Protein AF-A0A6B2XMD4-F1 (afdb_monomer_lite)

Secondary structure (DSSP, 8-state):
-TT--HHHHHHHHHHHHHHHHHHHHHHHIIIIITTTS-HHHHHHHHTTGGGGSS-HHHHHSS-TTHHHHHHHHHHHHHHHHHHHHHTTS-GGGHHHHHHHHHHHHHHHHHHHHHHSPP-SBPSS-TTSBHHHHIIIII-HHHHGGGGT-

Structure (mmCIF, N/CA/C/O backbone):
data_AF-A0A6B2XMD4-F1
#
_entry.id   AF-A0A6B2XMD4-F1
#
loop_
_atom_site.group_PDB
_atom_site.id
_atom_site.type_symbol
_atom_site.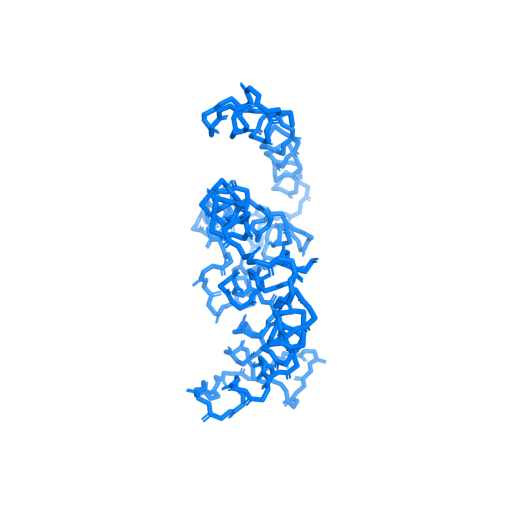label_atom_id
_atom_site.label_alt_id
_atom_site.label_comp_id
_atom_site.label_asym_id
_atom_site.label_entity_id
_atom_site.label_seq_id
_atom_site.pdbx_PDB_ins_code
_atom_site.Cartn_x
_atom_site.Cartn_y
_atom_site.Cartn_z
_atom_site.occupancy
_atom_site.B_iso_or_equiv
_atom_site.auth_seq_id
_atom_site.auth_comp_id
_atom_site.auth_asym_id
_atom_site.auth_atom_id
_atom_site.pdbx_PDB_model_num
ATOM 1 N N . ARG A 1 1 ? -0.888 -2.172 23.687 1.00 57.69 1 ARG A N 1
ATOM 2 C CA . ARG A 1 1 ? -0.454 -1.535 24.953 1.00 57.69 1 ARG A CA 1
ATOM 3 C C . ARG A 1 1 ? -1.257 -0.257 25.079 1.00 57.69 1 ARG A C 1
ATOM 5 O O . ARG A 1 1 ? -1.234 0.512 24.130 1.00 57.69 1 ARG A O 1
ATOM 12 N N . ASP A 1 2 ? -1.973 -0.050 26.177 1.00 65.25 2 ASP A N 1
ATOM 13 C CA . ASP A 1 2 ? -2.939 1.056 26.280 1.00 65.25 2 ASP A CA 1
ATOM 14 C C . ASP A 1 2 ? -2.302 2.459 26.284 1.00 65.25 2 ASP A C 1
ATOM 16 O O . ASP A 1 2 ? -2.991 3.446 26.066 1.00 65.25 2 ASP A O 1
ATOM 20 N N . THR A 1 3 ? -0.978 2.553 26.442 1.00 75.25 3 THR A N 1
ATOM 21 C CA . THR A 1 3 ? -0.199 3.807 26.417 1.00 75.25 3 THR A CA 1
ATOM 22 C C . THR A 1 3 ? 0.598 4.024 25.125 1.00 75.25 3 THR A C 1
ATOM 24 O O . THR A 1 3 ? 1.495 4.867 25.066 1.00 75.25 3 THR A O 1
ATOM 27 N N . ASP A 1 4 ? 0.342 3.230 24.087 1.00 82.38 4 ASP A N 1
ATOM 28 C CA . ASP A 1 4 ? 1.085 3.318 22.833 1.00 82.38 4 ASP A CA 1
ATOM 29 C C . ASP A 1 4 ? 0.526 4.423 21.932 1.00 82.38 4 ASP A C 1
ATOM 31 O O . ASP A 1 4 ? -0.665 4.451 21.634 1.00 82.38 4 ASP A O 1
ATOM 35 N N . THR A 1 5 ? 1.387 5.334 21.483 1.00 90.88 5 THR A N 1
ATOM 36 C CA . THR A 1 5 ? 0.994 6.449 20.614 1.00 90.88 5 THR A CA 1
ATOM 37 C C . THR A 1 5 ? 1.263 6.106 19.151 1.00 90.88 5 THR A C 1
ATOM 39 O O . THR A 1 5 ? 2.206 5.369 18.843 1.00 90.88 5 THR A O 1
ATOM 42 N N . ALA A 1 6 ? 0.480 6.678 18.230 1.00 91.88 6 ALA A N 1
ATOM 43 C CA . ALA A 1 6 ? 0.666 6.465 16.791 1.00 91.88 6 ALA A CA 1
ATOM 44 C C . ALA A 1 6 ? 2.115 6.740 16.318 1.00 91.88 6 ALA A C 1
ATOM 46 O O . ALA A 1 6 ? 2.693 5.860 15.677 1.00 91.88 6 ALA A O 1
ATOM 47 N N . PRO A 1 7 ? 2.792 7.839 16.724 1.00 93.12 7 PRO A N 1
ATOM 48 C CA . PRO A 1 7 ? 4.183 8.080 16.325 1.00 93.12 7 PRO A CA 1
ATOM 49 C C . PRO A 1 7 ? 5.164 7.026 16.851 1.00 93.12 7 PRO A C 1
ATOM 51 O O . PRO A 1 7 ? 6.096 6.622 16.154 1.00 93.12 7 PRO A O 1
ATOM 54 N N . ARG A 1 8 ? 4.965 6.539 18.085 1.00 93.62 8 ARG A N 1
ATOM 55 C CA . ARG A 1 8 ? 5.823 5.499 18.672 1.00 93.62 8 ARG A CA 1
ATOM 56 C C . ARG A 1 8 ? 5.613 4.157 17.974 1.00 93.62 8 ARG A C 1
ATOM 58 O O . ARG A 1 8 ? 6.578 3.413 17.797 1.00 93.62 8 ARG A O 1
ATOM 65 N N . PHE A 1 9 ? 4.379 3.862 17.567 1.00 93.19 9 PHE A N 1
ATOM 66 C CA . PHE A 1 9 ? 4.053 2.703 16.747 1.00 93.19 9 PHE A CA 1
ATOM 67 C C . PHE A 1 9 ? 4.742 2.766 15.382 1.00 93.19 9 PHE A C 1
ATOM 69 O O . PHE A 1 9 ? 5.503 1.850 15.058 1.00 93.19 9 PHE A O 1
ATOM 76 N N . TRP A 1 10 ? 4.562 3.861 14.638 1.00 94.31 10 TRP A N 1
ATOM 77 C CA . TRP A 1 10 ? 5.167 4.037 13.316 1.00 94.31 10 TRP A CA 1
ATOM 78 C C . TRP A 1 10 ? 6.687 3.934 13.364 1.00 94.31 10 TRP A C 1
ATOM 80 O O . TRP A 1 10 ? 7.261 3.190 12.576 1.00 94.31 10 TRP A O 1
ATOM 90 N N . ARG A 1 11 ? 7.346 4.560 14.349 1.00 94.88 11 ARG A N 1
ATOM 91 C CA . ARG A 1 11 ? 8.809 4.479 14.492 1.00 94.88 11 ARG A CA 1
ATOM 92 C C . ARG A 1 11 ? 9.311 3.039 14.611 1.00 94.88 11 ARG A C 1
ATOM 94 O O . ARG A 1 11 ? 10.298 2.675 13.982 1.00 94.88 11 ARG A O 1
ATOM 101 N N . ARG A 1 12 ? 8.646 2.203 15.414 1.00 94.56 12 ARG A N 1
ATOM 102 C CA . ARG A 1 12 ? 9.062 0.801 15.599 1.00 94.56 12 ARG A CA 1
ATOM 103 C C . ARG A 1 12 ? 8.844 -0.036 14.342 1.00 94.56 12 ARG A C 1
ATOM 105 O O . ARG A 1 12 ? 9.661 -0.902 14.058 1.00 94.56 12 ARG A O 1
ATOM 112 N N . ARG A 1 13 ? 7.755 0.206 13.606 1.00 94.06 13 ARG A N 1
ATOM 113 C CA . ARG A 1 13 ? 7.473 -0.500 12.347 1.00 94.06 13 ARG A CA 1
ATOM 114 C C . ARG A 1 13 ? 8.427 -0.063 11.239 1.00 94.06 13 ARG A C 1
ATOM 116 O O . ARG A 1 13 ? 9.007 -0.921 10.586 1.00 94.06 13 ARG A O 1
ATOM 123 N N . PHE A 1 14 ? 8.691 1.236 11.131 1.00 93.81 14 PHE A N 1
ATOM 124 C CA . PHE A 1 14 ? 9.667 1.795 10.199 1.00 93.81 14 PHE A CA 1
ATOM 125 C C . PHE A 1 14 ? 11.058 1.180 10.398 1.00 93.81 14 PHE A C 1
ATOM 127 O O . PHE A 1 14 ? 11.622 0.626 9.461 1.00 93.81 14 PHE A O 1
ATOM 134 N N . LEU A 1 15 ? 11.573 1.180 11.635 1.00 94.88 15 LEU A N 1
ATOM 135 C CA . LEU A 1 15 ? 12.892 0.613 11.952 1.00 94.88 15 LEU A CA 1
ATOM 136 C C . LEU A 1 15 ? 12.977 -0.905 11.748 1.00 94.88 15 LEU A C 1
ATOM 138 O O . LEU A 1 15 ? 14.071 -1.433 11.580 1.00 94.88 15 LEU A O 1
ATOM 142 N N . LYS A 1 16 ? 11.844 -1.613 11.768 1.00 91.44 16 LYS A N 1
ATOM 143 C CA . LYS A 1 16 ? 11.798 -3.055 11.512 1.00 91.44 16 LYS A CA 1
ATOM 144 C C . LYS A 1 16 ? 11.869 -3.379 10.015 1.00 91.44 16 LYS A C 1
ATOM 146 O O . LYS A 1 16 ? 12.471 -4.382 9.648 1.00 91.44 16 LYS A O 1
ATOM 151 N N . ILE A 1 17 ? 11.222 -2.574 9.173 1.00 92.38 17 ILE A N 1
ATOM 152 C CA . ILE A 1 17 ? 11.002 -2.905 7.756 1.00 92.38 17 ILE A CA 1
ATOM 153 C C . ILE A 1 17 ? 12.011 -2.198 6.861 1.00 92.38 17 ILE A C 1
ATOM 155 O O . ILE A 1 17 ? 12.671 -2.846 6.054 1.00 92.38 17 ILE A O 1
ATOM 159 N N . VAL A 1 18 ? 12.134 -0.876 6.999 1.00 93.81 18 VAL A N 1
ATOM 160 C CA . VAL A 1 18 ? 12.825 -0.039 6.012 1.00 93.81 18 VAL A CA 1
ATOM 161 C C . VAL A 1 18 ? 14.311 -0.376 5.895 1.00 93.81 18 VAL A C 1
ATOM 163 O O . VAL A 1 18 ? 14.758 -0.545 4.764 1.00 93.81 18 VAL A O 1
ATOM 166 N N . PRO A 1 19 ? 15.082 -0.570 6.986 1.00 95.12 19 PRO A N 1
ATOM 167 C CA . PRO A 1 19 ? 16.496 -0.922 6.857 1.00 95.12 19 PRO A CA 1
ATOM 168 C C . PRO A 1 19 ? 16.714 -2.221 6.074 1.00 95.12 19 PRO A C 1
ATOM 170 O O . PRO A 1 19 ? 17.484 -2.246 5.118 1.00 95.12 19 PRO A O 1
ATOM 173 N N . ASN A 1 20 ? 15.980 -3.280 6.426 1.00 94.38 20 ASN A N 1
ATOM 174 C CA . ASN A 1 20 ? 16.088 -4.569 5.744 1.00 94.38 20 ASN A CA 1
ATOM 175 C C . ASN A 1 20 ? 15.632 -4.474 4.287 1.00 94.38 20 ASN A C 1
ATOM 177 O O . ASN A 1 20 ? 16.286 -5.020 3.405 1.00 94.38 20 ASN A O 1
ATOM 181 N N . TYR A 1 21 ? 14.540 -3.755 4.025 1.00 95.25 21 TYR A N 1
ATOM 182 C CA . TYR A 1 21 ? 14.039 -3.566 2.671 1.00 95.25 21 TYR A CA 1
ATOM 183 C C . TYR A 1 21 ? 15.045 -2.837 1.781 1.00 95.25 21 TYR A C 1
ATOM 185 O O . TYR A 1 21 ? 15.313 -3.292 0.674 1.00 95.25 21 TYR A O 1
ATOM 193 N N . VAL A 1 22 ? 15.641 -1.746 2.272 1.00 96.19 22 VAL A N 1
ATOM 194 C CA . VAL A 1 22 ? 16.647 -0.974 1.530 1.00 96.19 22 VAL A CA 1
ATOM 195 C C . VAL A 1 22 ? 17.893 -1.815 1.259 1.00 96.19 22 VAL A C 1
ATOM 197 O O . VAL A 1 22 ? 18.425 -1.760 0.155 1.00 96.19 22 VAL A O 1
ATOM 200 N N . ILE A 1 23 ? 18.333 -2.637 2.220 1.00 96.31 23 ILE A N 1
ATOM 201 C CA . ILE A 1 23 ? 19.456 -3.565 2.015 1.00 96.31 23 ILE A CA 1
ATOM 202 C C . ILE A 1 23 ? 19.127 -4.568 0.907 1.00 96.31 23 ILE A C 1
ATOM 204 O O . ILE A 1 23 ? 19.919 -4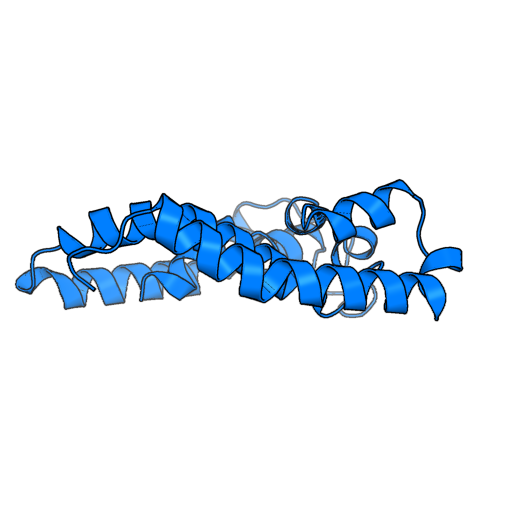.742 -0.014 1.00 96.31 23 ILE A O 1
ATOM 208 N N . VAL A 1 24 ? 17.955 -5.205 0.960 1.00 95.62 24 VAL A N 1
ATOM 209 C CA . VAL A 1 24 ? 17.537 -6.179 -0.061 1.00 95.62 24 VAL A CA 1
ATOM 210 C C . VAL A 1 24 ? 17.370 -5.513 -1.425 1.00 95.62 24 VAL A C 1
ATOM 212 O O . VAL A 1 24 ? 17.801 -6.074 -2.426 1.00 95.62 24 VAL A O 1
ATOM 215 N N . TRP A 1 25 ? 16.803 -4.308 -1.475 1.00 96.12 25 TRP A N 1
ATOM 216 C CA . TRP A 1 25 ? 16.699 -3.511 -2.696 1.00 96.12 25 TRP A CA 1
ATOM 217 C C . TRP A 1 25 ? 18.084 -3.207 -3.283 1.00 96.12 25 TRP A C 1
ATOM 219 O O . TRP A 1 25 ? 18.301 -3.419 -4.472 1.00 96.12 25 TRP A O 1
ATOM 229 N N . ALA A 1 26 ? 19.043 -2.784 -2.454 1.00 96.56 26 ALA A N 1
ATOM 230 C CA . ALA A 1 26 ? 20.402 -2.479 -2.897 1.00 96.56 26 ALA A CA 1
ATOM 231 C C . ALA A 1 26 ? 21.128 -3.732 -3.403 1.00 96.56 26 ALA A C 1
ATOM 233 O O . ALA A 1 26 ? 21.792 -3.684 -4.436 1.00 96.56 26 ALA A O 1
ATOM 234 N N . LEU A 1 27 ? 20.965 -4.866 -2.714 1.00 96.31 27 LEU A N 1
ATOM 235 C CA . LEU A 1 27 ? 21.503 -6.152 -3.155 1.00 96.31 27 LEU A CA 1
ATOM 236 C C . LEU A 1 27 ? 20.866 -6.613 -4.470 1.00 96.31 27 LEU A C 1
ATOM 238 O O . LEU A 1 27 ? 21.584 -7.060 -5.357 1.00 96.31 27 LEU A O 1
ATOM 242 N N . ALA A 1 28 ? 19.549 -6.468 -4.632 1.00 94.94 28 ALA A N 1
ATOM 243 C CA . ALA A 1 28 ? 18.864 -6.804 -5.878 1.00 94.94 28 ALA A CA 1
ATOM 244 C C . ALA A 1 28 ? 19.380 -5.950 -7.044 1.00 94.94 28 ALA A C 1
ATOM 246 O O . ALA A 1 28 ? 19.741 -6.496 -8.087 1.00 94.94 28 ALA A O 1
ATOM 247 N N . MET A 1 29 ? 19.503 -4.632 -6.838 1.00 94.94 29 MET A N 1
ATOM 248 C CA . MET A 1 29 ? 20.107 -3.713 -7.807 1.00 94.94 29 MET A CA 1
ATOM 249 C C . MET A 1 29 ? 21.528 -4.128 -8.180 1.00 94.94 29 MET A C 1
ATOM 251 O O . MET A 1 29 ? 21.841 -4.206 -9.363 1.00 94.94 29 MET A O 1
ATOM 255 N N . LEU A 1 30 ? 22.363 -4.447 -7.190 1.00 95.94 30 LEU A N 1
ATOM 256 C CA . LEU A 1 30 ? 23.754 -4.836 -7.409 1.00 95.94 30 LEU A CA 1
ATOM 257 C C . LEU A 1 30 ? 23.893 -6.161 -8.172 1.00 95.94 30 LEU A C 1
ATOM 259 O O . LEU A 1 30 ? 24.795 -6.295 -8.993 1.00 95.94 30 LEU A O 1
ATOM 263 N N . VAL A 1 31 ? 23.041 -7.144 -7.875 1.00 94.81 31 VAL A N 1
ATOM 264 C CA . VAL A 1 31 ? 23.195 -8.515 -8.382 1.00 94.81 31 VAL A CA 1
ATOM 265 C C . VAL A 1 31 ? 22.545 -8.708 -9.750 1.00 94.81 31 VAL A C 1
ATOM 267 O O . VAL A 1 31 ? 23.133 -9.381 -10.594 1.00 94.81 31 VAL A O 1
ATOM 270 N N . PHE A 1 32 ? 21.341 -8.171 -9.982 1.00 92.00 32 PHE A N 1
ATOM 271 C CA . PHE A 1 32 ? 20.596 -8.476 -11.213 1.00 92.00 32 PHE A CA 1
ATOM 272 C C . PHE A 1 32 ? 19.659 -7.373 -11.721 1.00 92.00 32 PHE A C 1
ATOM 274 O O . PHE A 1 32 ? 19.403 -7.324 -12.921 1.00 92.00 32 PHE A O 1
ATOM 281 N N . ALA A 1 33 ? 19.121 -6.506 -10.858 1.00 91.06 33 ALA A N 1
ATOM 282 C CA . ALA A 1 33 ? 18.053 -5.588 -11.254 1.00 91.06 33 ALA A CA 1
ATOM 283 C C . ALA A 1 33 ? 18.566 -4.344 -11.998 1.00 91.06 33 ALA A C 1
ATOM 285 O O . ALA A 1 33 ? 17.891 -3.884 -12.913 1.00 91.06 33 ALA A O 1
ATOM 286 N N . ALA A 1 34 ? 19.772 -3.840 -11.697 1.00 91.88 34 ALA A N 1
ATOM 287 C CA . ALA A 1 34 ? 20.303 -2.625 -12.329 1.00 91.88 34 ALA A CA 1
ATOM 288 C C . ALA A 1 34 ? 20.280 -2.615 -13.876 1.00 91.88 34 ALA A C 1
ATOM 290 O O . ALA A 1 34 ? 19.879 -1.595 -14.431 1.00 91.88 34 ALA A O 1
ATOM 291 N N . PRO A 1 35 ? 20.665 -3.686 -14.604 1.00 92.94 35 PRO A N 1
ATOM 292 C CA . PRO A 1 35 ? 20.577 -3.693 -16.068 1.00 92.94 35 PRO A CA 1
ATOM 293 C C . PRO A 1 35 ? 19.152 -3.895 -16.611 1.00 92.94 35 PRO A C 1
ATOM 295 O O . PRO A 1 35 ? 18.929 -3.682 -17.800 1.00 92.94 35 PRO A O 1
ATOM 298 N N . LEU A 1 36 ? 18.206 -4.337 -15.777 1.00 89.44 36 LEU A N 1
ATOM 299 C CA . LEU A 1 36 ? 16.836 -4.683 -16.177 1.00 89.44 36 LEU A CA 1
ATOM 300 C C . LEU A 1 36 ? 15.815 -3.590 -15.839 1.00 89.44 36 LEU A C 1
ATOM 302 O O . LEU A 1 36 ? 14.729 -3.572 -16.414 1.00 89.44 36 LEU A O 1
ATOM 306 N N . THR A 1 37 ? 16.140 -2.694 -14.907 1.00 91.31 37 THR A N 1
ATOM 307 C CA . THR A 1 37 ? 15.233 -1.649 -14.424 1.00 91.31 37 THR A CA 1
ATOM 308 C C . THR A 1 37 ? 15.752 -0.263 -14.749 1.00 91.31 37 THR A C 1
ATOM 310 O O . THR A 1 37 ? 16.925 0.032 -14.523 1.00 91.31 37 THR A O 1
ATOM 313 N N . ASP A 1 38 ? 14.862 0.621 -15.191 1.00 93.12 38 ASP A N 1
ATOM 314 C CA . ASP A 1 38 ? 15.187 2.039 -15.278 1.00 93.12 38 ASP A CA 1
ATOM 315 C C . ASP A 1 38 ? 15.254 2.700 -13.883 1.00 93.12 38 ASP A C 1
ATOM 317 O O . ASP A 1 38 ? 14.864 2.136 -12.851 1.00 93.12 38 ASP A O 1
ATOM 321 N N . MET A 1 39 ? 15.760 3.935 -13.849 1.00 94.06 39 MET A N 1
ATOM 322 C CA . MET A 1 39 ? 15.888 4.701 -12.607 1.00 94.06 39 MET A CA 1
ATOM 323 C C . MET A 1 39 ? 14.529 4.958 -11.936 1.00 94.06 39 MET A C 1
ATOM 325 O O . MET A 1 39 ? 14.448 4.988 -10.708 1.00 94.06 39 MET A O 1
ATOM 329 N N . THR A 1 40 ? 13.459 5.113 -12.717 1.00 95.25 40 THR A N 1
ATOM 330 C CA . THR A 1 40 ? 12.110 5.382 -12.209 1.00 95.25 40 THR A CA 1
ATOM 331 C C . THR A 1 40 ? 11.574 4.180 -11.437 1.00 95.25 40 THR A C 1
ATOM 333 O O . THR A 1 40 ? 11.189 4.322 -10.278 1.00 95.25 40 THR A O 1
ATOM 336 N N . ILE A 1 41 ? 11.617 2.984 -12.026 1.00 95.31 41 ILE A N 1
ATOM 337 C CA . ILE A 1 41 ? 11.225 1.712 -11.407 1.00 95.31 41 ILE A CA 1
ATOM 338 C C . ILE A 1 41 ? 12.066 1.460 -10.160 1.00 95.31 41 ILE A C 1
ATOM 340 O O . ILE A 1 41 ? 11.524 1.075 -9.119 1.00 95.31 41 ILE A O 1
ATOM 344 N N . GLY A 1 42 ? 13.370 1.732 -10.245 1.00 95.00 42 GLY A N 1
ATOM 345 C CA . GLY A 1 42 ? 14.285 1.648 -9.116 1.00 95.00 42 GLY A CA 1
ATOM 346 C C . GLY A 1 42 ? 13.829 2.486 -7.925 1.00 95.00 42 GLY A C 1
ATOM 347 O O . GLY A 1 42 ? 13.688 1.957 -6.820 1.00 95.00 42 GLY A O 1
ATOM 348 N N . LEU A 1 43 ? 13.545 3.770 -8.154 1.00 95.94 43 LEU A N 1
ATOM 349 C CA . LEU A 1 43 ? 13.099 4.706 -7.120 1.00 95.94 43 LEU A CA 1
ATOM 350 C C . LEU A 1 43 ? 11.696 4.377 -6.597 1.00 95.94 43 LEU A C 1
ATOM 352 O O . LEU A 1 43 ? 11.481 4.395 -5.385 1.00 95.94 43 LEU A O 1
ATOM 356 N N . LEU A 1 44 ? 10.753 4.025 -7.475 1.00 96.44 44 LEU A N 1
ATOM 357 C CA . LEU A 1 44 ? 9.411 3.603 -7.068 1.00 96.44 44 LEU A CA 1
ATOM 358 C C . LEU A 1 44 ? 9.477 2.392 -6.138 1.00 96.44 44 LEU A C 1
ATOM 360 O O . LEU A 1 44 ? 8.812 2.391 -5.104 1.00 96.44 44 LEU A O 1
ATOM 364 N N . ASN A 1 45 ? 10.325 1.410 -6.458 1.00 95.81 45 ASN A N 1
ATOM 365 C CA . ASN A 1 45 ? 10.559 0.257 -5.598 1.00 95.81 45 ASN A CA 1
ATOM 366 C C . ASN A 1 45 ? 11.253 0.652 -4.294 1.00 95.81 45 ASN A C 1
ATOM 368 O O . ASN A 1 45 ? 10.823 0.196 -3.240 1.00 95.81 45 ASN A O 1
ATOM 372 N N . LEU A 1 46 ? 12.272 1.516 -4.322 1.00 95.38 46 LEU A N 1
ATOM 373 C CA . LEU A 1 46 ? 12.997 1.947 -3.119 1.00 95.38 46 LEU A CA 1
ATOM 374 C C . LEU A 1 46 ? 12.063 2.574 -2.075 1.00 95.38 46 LEU A C 1
ATOM 376 O O . LEU A 1 46 ? 12.164 2.271 -0.887 1.00 95.38 46 LEU A O 1
ATOM 380 N N . PHE A 1 47 ? 11.130 3.414 -2.526 1.00 95.19 47 PHE A N 1
ATOM 381 C CA . PHE A 1 47 ? 10.166 4.099 -1.664 1.00 95.19 47 PHE A CA 1
ATOM 382 C C . PHE A 1 47 ? 8.865 3.320 -1.437 1.00 95.19 47 PHE A C 1
ATOM 384 O O . PHE A 1 47 ? 7.939 3.857 -0.832 1.00 95.19 47 PHE A O 1
ATOM 391 N N . MET A 1 48 ? 8.782 2.066 -1.896 1.00 95.44 48 MET A N 1
ATOM 392 C CA . MET A 1 48 ? 7.582 1.226 -1.795 1.00 95.44 48 MET A CA 1
ATOM 393 C C . MET A 1 48 ? 6.338 1.808 -2.501 1.00 95.44 48 MET A C 1
ATOM 395 O O . MET A 1 48 ? 5.205 1.455 -2.175 1.00 95.44 48 MET A O 1
ATOM 399 N N . VAL A 1 49 ? 6.522 2.719 -3.462 1.00 96.00 49 VAL A N 1
ATOM 400 C CA . VAL A 1 49 ? 5.429 3.392 -4.188 1.00 96.00 49 VAL A CA 1
ATOM 401 C C . VAL A 1 49 ? 4.970 2.565 -5.394 1.00 96.00 49 VAL A C 1
ATOM 403 O O . VAL A 1 49 ? 3.894 2.805 -5.937 1.00 96.00 49 VAL A O 1
ATOM 406 N N . GLN A 1 50 ? 5.725 1.533 -5.783 1.00 94.94 50 GLN A N 1
ATOM 407 C CA . GLN A 1 50 ? 5.388 0.652 -6.902 1.00 94.94 50 GLN A CA 1
ATOM 408 C C . GLN A 1 50 ? 3.995 0.018 -6.781 1.00 94.94 50 GLN A C 1
ATOM 410 O O . GLN A 1 50 ? 3.377 -0.248 -7.802 1.00 94.94 50 GLN A O 1
ATOM 415 N N . VAL A 1 51 ? 3.467 -0.174 -5.566 1.00 95.50 51 VAL A N 1
ATOM 416 C CA . VAL A 1 51 ? 2.143 -0.784 -5.309 1.00 95.50 51 VAL A CA 1
ATOM 417 C C . VAL A 1 51 ? 0.952 0.089 -5.727 1.00 95.50 51 VAL A C 1
ATOM 419 O O . VAL A 1 51 ? -0.192 -0.350 -5.648 1.00 95.50 51 VAL A O 1
ATOM 422 N N . TRP A 1 52 ? 1.198 1.325 -6.164 1.00 95.62 52 TRP A N 1
ATOM 423 C CA . TRP A 1 52 ? 0.164 2.254 -6.630 1.00 95.62 52 TRP A CA 1
ATOM 424 C C . TRP A 1 52 ? 0.034 2.314 -8.154 1.00 95.62 52 TRP A C 1
ATOM 426 O O . TRP A 1 52 ? -0.850 3.005 -8.656 1.00 95.62 52 TRP A O 1
ATOM 436 N N . TYR A 1 53 ? 0.883 1.591 -8.887 1.00 94.56 53 TYR A N 1
ATOM 437 C CA . TYR A 1 53 ? 0.896 1.594 -10.347 1.00 94.56 53 TYR A CA 1
ATOM 438 C C . TYR A 1 53 ? 0.349 0.270 -10.895 1.00 94.56 53 TYR A C 1
ATOM 440 O O . TYR A 1 53 ? 0.883 -0.778 -10.525 1.00 94.56 53 TYR A O 1
ATOM 448 N N . PRO A 1 54 ? -0.662 0.287 -11.787 1.00 92.38 54 PRO A N 1
ATOM 449 C CA . PRO A 1 54 ? -1.207 -0.907 -12.435 1.00 92.38 54 PRO A CA 1
ATOM 450 C C . PRO A 1 54 ? -0.284 -1.424 -13.547 1.00 92.38 54 PRO A C 1
ATOM 452 O O . PRO A 1 54 ? -0.681 -1.539 -14.702 1.00 92.38 54 PRO A O 1
ATOM 455 N N . ASP A 1 55 ? 0.969 -1.707 -13.201 1.00 90.81 55 ASP A N 1
ATOM 456 C CA . ASP A 1 55 ? 1.999 -2.149 -14.134 1.00 90.81 55 ASP A CA 1
ATOM 457 C C . ASP A 1 55 ? 2.850 -3.249 -13.495 1.00 90.81 55 ASP A C 1
ATOM 459 O O . ASP A 1 55 ? 3.545 -3.045 -12.495 1.00 90.81 55 ASP A O 1
ATOM 463 N N . PHE A 1 56 ? 2.810 -4.425 -14.117 1.00 88.94 56 PHE A N 1
ATOM 464 C CA . PHE A 1 56 ? 3.511 -5.611 -13.650 1.00 88.94 56 PHE A CA 1
ATOM 465 C C . PHE A 1 56 ? 5.037 -5.420 -13.613 1.00 88.94 56 PHE A C 1
ATOM 467 O O . PHE A 1 56 ? 5.687 -5.848 -12.658 1.00 88.94 56 PHE A O 1
ATOM 474 N N . ALA A 1 57 ? 5.621 -4.732 -14.598 1.00 90.19 57 ALA A N 1
ATOM 475 C CA . ALA A 1 57 ? 7.058 -4.468 -14.633 1.00 90.19 57 ALA A CA 1
ATOM 476 C C . ALA A 1 57 ? 7.481 -3.516 -13.504 1.00 90.19 57 ALA A C 1
ATOM 478 O O . ALA A 1 57 ? 8.555 -3.675 -12.926 1.00 90.19 57 ALA A O 1
ATOM 479 N N . ILE A 1 58 ? 6.616 -2.570 -13.126 1.00 93.38 58 ILE A N 1
ATOM 480 C CA . ILE A 1 58 ? 6.862 -1.672 -11.990 1.00 93.38 58 ILE A CA 1
ATOM 481 C C . ILE A 1 58 ? 6.720 -2.429 -10.661 1.00 93.38 58 ILE A C 1
ATOM 483 O O . ILE A 1 58 ? 7.586 -2.309 -9.788 1.00 93.38 58 ILE A O 1
ATOM 487 N N . ASN A 1 59 ? 5.659 -3.230 -10.502 1.00 92.19 59 ASN A N 1
ATOM 488 C CA . ASN A 1 59 ? 5.346 -3.934 -9.252 1.00 92.19 59 ASN A CA 1
ATOM 489 C C . ASN A 1 59 ? 6.402 -4.984 -8.866 1.00 92.19 59 ASN A C 1
ATOM 491 O O . ASN A 1 59 ? 6.658 -5.176 -7.676 1.00 92.19 59 ASN A O 1
ATOM 495 N N . PHE A 1 60 ? 7.004 -5.648 -9.859 1.00 90.69 60 PHE A N 1
ATOM 496 C CA . PHE A 1 60 ? 7.929 -6.770 -9.665 1.00 90.69 60 PHE A CA 1
ATOM 497 C C . PHE A 1 60 ? 9.357 -6.495 -10.171 1.00 90.69 60 PHE A C 1
ATOM 499 O O . PHE A 1 60 ? 10.191 -7.395 -10.142 1.00 90.69 60 PHE A O 1
ATOM 506 N N . GLY A 1 61 ? 9.656 -5.268 -10.612 1.00 86.94 61 GLY A N 1
ATOM 507 C CA . GLY A 1 61 ? 10.876 -4.955 -11.366 1.00 86.94 61 GLY A CA 1
ATOM 508 C C . GLY A 1 61 ? 12.195 -5.119 -10.608 1.00 86.94 61 GLY A C 1
ATOM 509 O O . GLY A 1 61 ? 13.156 -5.623 -11.177 1.00 86.94 61 GLY A O 1
ATOM 510 N N . VAL A 1 62 ? 12.264 -4.717 -9.332 1.00 91.75 62 VAL A N 1
ATOM 511 C CA . VAL A 1 62 ? 13.518 -4.801 -8.549 1.00 91.75 62 VAL A CA 1
ATOM 512 C C . VAL A 1 62 ? 13.519 -6.004 -7.616 1.00 91.75 62 VAL A C 1
ATOM 514 O O . VAL A 1 62 ? 14.444 -6.808 -7.611 1.00 91.75 62 VAL A O 1
ATOM 517 N N . ASN A 1 63 ? 12.478 -6.117 -6.795 1.00 89.88 63 ASN A N 1
ATOM 518 C CA . ASN A 1 63 ? 12.320 -7.206 -5.845 1.00 89.88 63 ASN A CA 1
ATOM 519 C C . ASN A 1 63 ? 10.894 -7.752 -5.972 1.00 89.88 63 ASN A C 1
ATOM 521 O O . ASN A 1 63 ? 9.976 -7.153 -5.404 1.00 89.88 63 ASN A O 1
ATOM 525 N N . PRO A 1 64 ? 10.695 -8.892 -6.656 1.00 85.00 64 PRO A N 1
ATOM 526 C CA . PRO A 1 64 ? 9.374 -9.484 -6.832 1.00 85.00 64 PRO A CA 1
ATOM 527 C C . PRO A 1 64 ? 8.636 -9.814 -5.529 1.00 85.00 64 PRO A C 1
ATOM 529 O O . PRO A 1 64 ? 7.416 -9.907 -5.535 1.00 85.00 64 PRO A O 1
ATOM 532 N N . ALA A 1 65 ? 9.330 -9.978 -4.398 1.00 86.25 65 ALA A N 1
ATOM 533 C CA . ALA A 1 65 ? 8.688 -10.170 -3.093 1.00 86.25 65 ALA A CA 1
ATOM 534 C C . ALA A 1 65 ? 8.356 -8.838 -2.382 1.00 86.25 65 ALA A C 1
ATOM 536 O O . ALA A 1 65 ? 7.594 -8.807 -1.411 1.00 86.25 65 ALA A O 1
ATOM 537 N N . GLY A 1 66 ? 8.916 -7.724 -2.862 1.00 89.25 66 GLY A N 1
ATOM 538 C CA . GLY A 1 66 ? 8.873 -6.413 -2.218 1.00 89.25 66 GLY A CA 1
ATOM 539 C C . GLY A 1 66 ? 7.503 -5.734 -2.226 1.00 89.25 66 GLY A C 1
ATOM 540 O O . GLY A 1 66 ? 7.233 -4.931 -1.335 1.00 89.25 66 GLY A O 1
ATOM 541 N N . TRP A 1 67 ? 6.615 -6.072 -3.168 1.00 91.50 67 TRP A N 1
ATOM 542 C CA . TRP A 1 67 ? 5.268 -5.485 -3.233 1.00 91.50 67 TRP A CA 1
ATOM 543 C C . TRP A 1 67 ? 4.469 -5.738 -1.945 1.00 91.50 67 TRP A C 1
ATOM 545 O O . TRP A 1 67 ? 3.791 -4.835 -1.459 1.00 91.50 67 TRP A O 1
ATOM 555 N N . SER A 1 68 ? 4.604 -6.925 -1.342 1.00 91.94 68 SER A N 1
ATOM 556 C CA . SER A 1 68 ? 3.870 -7.282 -0.121 1.00 91.94 68 SER A CA 1
ATOM 557 C C . SER A 1 68 ? 4.282 -6.408 1.069 1.00 91.94 68 SER A C 1
ATOM 559 O O . SER A 1 68 ? 3.428 -5.961 1.833 1.00 91.94 68 SER A O 1
ATOM 561 N N . LEU A 1 69 ? 5.573 -6.064 1.168 1.00 92.56 69 LEU A N 1
ATOM 562 C CA . LEU A 1 69 ? 6.092 -5.124 2.165 1.00 92.56 69 LEU A CA 1
ATOM 563 C C . LEU A 1 69 ? 5.604 -3.692 1.919 1.00 92.56 69 LEU A C 1
ATOM 565 O O . LEU A 1 69 ? 5.351 -2.969 2.880 1.00 92.56 69 LEU A O 1
ATOM 569 N N . GLY A 1 70 ? 5.433 -3.286 0.657 1.00 92.44 70 GLY A N 1
ATOM 570 C CA . GLY A 1 70 ? 4.830 -1.994 0.327 1.00 92.44 70 GLY A CA 1
ATOM 571 C C . GLY A 1 70 ? 3.371 -1.900 0.776 1.00 92.44 70 GLY A C 1
ATOM 572 O O . GLY A 1 70 ? 2.981 -0.919 1.411 1.00 92.44 70 GLY A O 1
ATOM 573 N N . VAL A 1 71 ? 2.583 -2.956 0.546 1.00 93.19 71 VAL A N 1
ATOM 574 C CA . VAL A 1 71 ? 1.212 -3.066 1.074 1.00 93.19 71 VAL A CA 1
ATOM 575 C C . VAL A 1 71 ? 1.217 -3.041 2.610 1.00 93.19 71 VAL A C 1
ATOM 577 O O . VAL A 1 71 ? 0.448 -2.294 3.219 1.00 93.19 71 VAL A O 1
ATOM 580 N N . GLU A 1 72 ? 2.121 -3.788 3.250 1.00 92.75 72 GLU A N 1
ATOM 581 C CA . GLU A 1 72 ? 2.266 -3.820 4.712 1.00 92.75 72 GLU A CA 1
ATOM 582 C C . GLU A 1 72 ? 2.627 -2.435 5.287 1.00 92.75 72 GLU A C 1
ATOM 584 O O . GLU A 1 72 ? 2.110 -2.034 6.334 1.00 92.75 72 GLU A O 1
ATOM 589 N N . ALA A 1 73 ? 3.468 -1.659 4.596 1.00 92.56 73 ALA A N 1
ATOM 590 C CA . ALA A 1 73 ? 3.827 -0.301 4.999 1.00 92.56 73 ALA A CA 1
ATOM 591 C C . ALA A 1 73 ? 2.617 0.648 4.984 1.00 92.56 73 ALA A C 1
ATOM 593 O O . ALA A 1 73 ? 2.419 1.403 5.943 1.00 92.56 73 ALA A O 1
ATOM 594 N N . VAL A 1 74 ? 1.774 0.574 3.947 1.00 93.12 74 VAL A 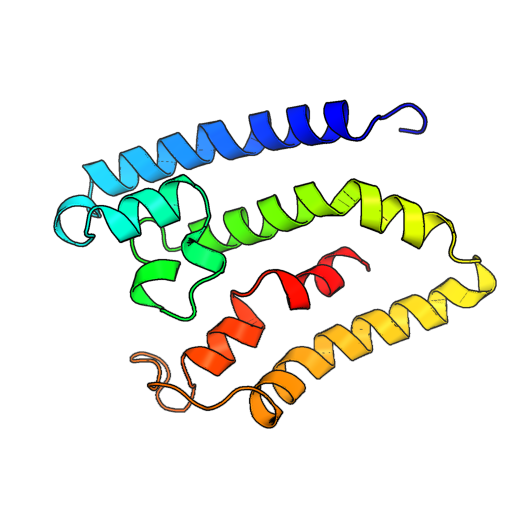N 1
ATOM 595 C CA . VAL A 1 74 ? 0.516 1.338 3.874 1.00 93.12 74 VAL A CA 1
ATOM 596 C C . VAL A 1 74 ? -0.427 0.929 5.002 1.00 93.12 74 VAL A C 1
ATOM 598 O O . VAL A 1 74 ? -0.998 1.790 5.675 1.00 93.12 74 VAL A O 1
ATOM 601 N N . PHE A 1 75 ? -0.540 -0.369 5.284 1.00 91.50 75 PHE A N 1
ATOM 602 C CA . PHE A 1 75 ? -1.330 -0.836 6.416 1.00 91.50 75 PHE A CA 1
ATOM 603 C C . PHE A 1 75 ? -0.814 -0.273 7.747 1.00 91.50 75 PHE A C 1
ATOM 605 O O . PHE A 1 75 ? -1.601 0.250 8.533 1.00 91.50 75 PHE A O 1
ATOM 612 N N . TYR A 1 76 ? 0.496 -0.300 8.008 1.00 92.62 76 TYR A N 1
ATOM 613 C CA . TYR A 1 76 ? 1.040 0.274 9.242 1.00 92.62 76 TYR A CA 1
ATOM 614 C C . TYR A 1 76 ? 0.797 1.774 9.375 1.00 92.62 76 TYR A C 1
ATOM 616 O O . TYR A 1 76 ? 0.612 2.261 10.496 1.00 92.62 76 TYR A O 1
ATOM 624 N N . LEU A 1 77 ? 0.771 2.504 8.261 1.00 92.25 77 LEU A N 1
ATOM 625 C CA . LEU A 1 77 ? 0.395 3.912 8.260 1.00 92.25 77 LEU A CA 1
ATOM 626 C C . LEU A 1 77 ? -1.065 4.090 8.707 1.00 92.25 77 LEU A C 1
ATOM 628 O O . LEU A 1 77 ? -1.338 4.907 9.586 1.00 92.25 77 LEU A O 1
ATOM 632 N N . LEU A 1 78 ? -1.979 3.276 8.171 1.00 92.06 78 LEU A N 1
ATOM 633 C CA . LEU A 1 78 ? -3.415 3.325 8.469 1.00 92.06 78 LEU A CA 1
ATOM 634 C C . LEU A 1 78 ? -3.795 2.694 9.818 1.00 92.06 78 LEU A C 1
ATOM 636 O O . LEU A 1 78 ? -4.838 3.029 10.385 1.00 92.06 78 LEU A O 1
ATOM 640 N N . PHE A 1 79 ? -2.953 1.815 10.365 1.00 92.25 79 PHE A N 1
ATOM 641 C CA . PHE A 1 79 ? -3.267 0.988 11.528 1.00 92.25 79 PHE A CA 1
ATOM 642 C C . PHE A 1 79 ? -3.795 1.771 12.739 1.00 92.25 79 PHE A C 1
ATOM 644 O O . PHE A 1 79 ? -4.826 1.368 13.274 1.00 92.25 79 PHE A O 1
ATOM 651 N N . PRO A 1 80 ? -3.190 2.892 13.187 1.00 91.50 80 PRO A N 1
ATOM 652 C CA . PRO A 1 80 ? -3.711 3.620 14.346 1.00 91.50 80 PRO A CA 1
ATOM 653 C C . PRO A 1 80 ? -5.132 4.157 14.134 1.00 91.50 80 PRO A C 1
ATOM 655 O O . PRO A 1 80 ? -5.925 4.177 15.074 1.00 91.50 80 PRO A O 1
ATOM 658 N N . VAL A 1 81 ? -5.460 4.563 12.903 1.00 91.12 81 VAL A N 1
ATOM 659 C CA . VAL A 1 81 ? -6.792 5.059 12.534 1.00 91.12 81 VAL A CA 1
ATOM 660 C C . VAL A 1 81 ? -7.787 3.904 12.512 1.00 91.12 81 VAL A C 1
ATOM 662 O O . VAL A 1 81 ? -8.826 3.982 13.165 1.00 91.12 81 VAL A O 1
ATOM 665 N N . LEU A 1 82 ? -7.449 2.809 11.828 1.00 90.31 82 LEU A N 1
ATOM 666 C CA . LEU A 1 82 ? -8.287 1.609 11.764 1.00 90.31 82 LEU A CA 1
ATOM 667 C C . LEU A 1 82 ? -8.559 1.056 13.164 1.00 90.31 82 LEU A C 1
ATOM 669 O O . LEU A 1 82 ? -9.710 0.861 13.542 1.00 90.31 82 LEU A O 1
ATOM 673 N N . PHE A 1 83 ? -7.515 0.909 13.977 1.00 90.38 83 PHE A N 1
ATOM 674 C CA . PHE A 1 83 ? -7.615 0.444 15.355 1.00 90.38 83 PHE A CA 1
ATOM 675 C C . PHE A 1 83 ? -8.513 1.346 16.210 1.00 90.38 83 PHE A C 1
ATOM 677 O O . PHE A 1 83 ? -9.340 0.850 16.976 1.00 90.38 83 PHE A O 1
ATOM 684 N N . HIS A 1 84 ? -8.395 2.671 16.064 1.00 90.75 84 HIS A N 1
ATOM 685 C CA . HIS A 1 84 ? -9.247 3.622 16.775 1.00 90.75 84 HIS A CA 1
ATOM 686 C C . HIS A 1 84 ? -10.736 3.430 16.450 1.00 90.75 84 HIS A C 1
ATOM 688 O O . HIS A 1 84 ? -11.566 3.474 17.359 1.00 90.75 84 HIS A O 1
ATOM 694 N N . TRP A 1 85 ? -11.084 3.202 15.181 1.00 89.94 85 TRP A N 1
ATOM 695 C CA . TRP A 1 85 ? -12.470 2.982 14.762 1.00 89.94 85 TRP A CA 1
ATOM 696 C C . TRP A 1 85 ? -12.983 1.588 15.120 1.00 89.94 85 TRP A C 1
ATOM 698 O O . TRP A 1 85 ? -14.096 1.469 15.632 1.00 89.94 85 TRP A O 1
ATOM 708 N N . ILE A 1 86 ? -12.161 0.553 14.947 1.00 89.38 86 ILE A N 1
ATOM 709 C CA . ILE A 1 86 ? -12.515 -0.829 15.288 1.00 89.38 86 ILE A CA 1
ATOM 710 C C . ILE A 1 86 ? -12.797 -0.956 16.790 1.00 89.38 86 ILE A C 1
ATOM 712 O O . ILE A 1 86 ? -13.789 -1.565 17.176 1.00 89.38 86 ILE A O 1
ATOM 716 N N . LYS A 1 87 ? -12.024 -0.298 17.668 1.00 90.00 87 LYS A N 1
ATOM 717 C CA . LYS A 1 87 ? -12.305 -0.313 19.119 1.00 90.00 87 LYS A CA 1
ATOM 718 C C . LYS A 1 87 ? -13.642 0.323 19.513 1.00 90.00 87 LYS A C 1
ATOM 720 O O . LYS A 1 87 ? -14.115 0.064 20.617 1.00 90.00 87 LYS A O 1
ATOM 725 N N . LYS A 1 88 ? -14.250 1.156 18.661 1.00 90.81 88 LYS A N 1
ATOM 726 C CA . LYS A 1 88 ? -15.572 1.756 18.923 1.00 90.81 88 LYS A CA 1
ATOM 727 C C . LYS A 1 88 ? -16.727 0.813 18.588 1.00 90.81 88 LYS A C 1
ATOM 729 O O . LYS A 1 88 ? -17.876 1.132 18.888 1.00 90.81 88 LYS A O 1
ATOM 734 N N . ILE A 1 89 ? -16.448 -0.330 17.965 1.00 90.06 89 ILE A N 1
ATOM 735 C CA . ILE A 1 89 ? -17.455 -1.322 17.612 1.00 90.06 89 ILE A CA 1
ATOM 736 C C . ILE A 1 89 ? -18.022 -1.954 18.894 1.00 90.06 89 ILE A C 1
ATOM 738 O O . ILE A 1 89 ? -17.273 -2.553 19.667 1.00 90.06 89 ILE A O 1
ATOM 742 N N . PRO A 1 90 ? -19.346 -1.880 19.136 1.00 91.00 90 PRO A N 1
ATOM 743 C CA . PRO A 1 90 ? -19.959 -2.572 20.263 1.00 91.00 90 PRO A CA 1
ATOM 744 C C . PRO A 1 90 ? -19.772 -4.085 20.129 1.00 91.00 90 PRO A C 1
ATOM 746 O O . PRO A 1 90 ? -20.057 -4.632 19.063 1.00 91.00 90 PRO A O 1
ATOM 749 N N . ALA A 1 91 ? -19.415 -4.774 21.217 1.00 90.94 91 ALA A N 1
ATOM 750 C CA . ALA A 1 91 ? -19.180 -6.225 21.216 1.00 90.94 91 ALA A CA 1
ATOM 751 C C . ALA A 1 91 ? -20.339 -7.028 20.589 1.00 90.94 91 ALA A C 1
ATOM 753 O O . ALA A 1 91 ? -20.112 -7.947 19.809 1.00 90.94 91 ALA A O 1
ATOM 754 N N . ARG A 1 92 ? -21.593 -6.608 20.824 1.00 92.12 92 ARG A N 1
ATOM 755 C CA . ARG A 1 92 ? -22.793 -7.237 20.236 1.00 92.12 92 ARG A CA 1
ATOM 756 C C . ARG A 1 92 ? -22.856 -7.200 18.702 1.00 92.12 92 ARG A C 1
ATOM 758 O O . ARG A 1 92 ? -23.632 -7.938 18.113 1.00 92.12 92 ARG A O 1
ATOM 765 N N . ARG A 1 93 ? -22.108 -6.301 18.055 1.00 92.06 93 ARG A N 1
ATOM 766 C CA . ARG A 1 93 ? -22.058 -6.158 16.591 1.00 92.06 93 ARG A CA 1
ATOM 767 C C . ARG A 1 93 ? -20.823 -6.815 15.983 1.00 92.06 93 ARG A C 1
ATOM 769 O O . ARG A 1 93 ? -20.727 -6.828 14.764 1.00 92.06 93 ARG A O 1
ATOM 776 N N . LEU A 1 94 ? -19.901 -7.353 16.785 1.00 90.44 94 LEU A N 1
ATOM 777 C CA . LEU A 1 94 ? -18.616 -7.851 16.291 1.00 90.44 94 LEU A CA 1
ATOM 778 C C . LEU A 1 94 ? -18.788 -8.937 15.219 1.00 90.44 94 LEU A C 1
ATOM 780 O O . LEU A 1 94 ? -18.151 -8.857 14.178 1.00 90.44 94 LEU A O 1
ATOM 784 N N . ASN A 1 95 ? -19.731 -9.865 15.406 1.00 91.56 95 ASN A N 1
ATOM 785 C CA . ASN A 1 95 ? -20.039 -10.890 14.400 1.00 91.56 95 ASN A CA 1
ATOM 786 C C . ASN A 1 95 ? -20.501 -10.279 13.068 1.00 91.56 95 ASN A C 1
ATOM 788 O O . ASN A 1 95 ? -20.073 -10.721 12.009 1.00 91.56 95 ASN A O 1
ATOM 792 N N . LEU A 1 96 ? -21.342 -9.238 13.115 1.00 93.12 96 LEU A N 1
ATOM 793 C CA . LEU A 1 96 ? -21.796 -8.530 11.915 1.00 93.12 96 LEU A CA 1
ATOM 794 C C . LEU A 1 96 ? -20.621 -7.846 11.203 1.00 93.12 96 LEU A C 1
ATOM 796 O O . LEU A 1 96 ? -20.551 -7.868 9.980 1.00 93.12 96 LEU A O 1
ATOM 800 N N . TRP A 1 97 ? -19.693 -7.263 11.965 1.00 92.06 97 TRP A N 1
ATOM 801 C CA . TRP A 1 97 ? -18.485 -6.653 11.413 1.00 92.06 97 TRP A CA 1
ATOM 802 C C . TRP A 1 97 ? -17.573 -7.674 10.747 1.00 92.06 97 TRP A C 1
ATOM 804 O O . TRP A 1 97 ? -17.152 -7.435 9.623 1.00 92.06 97 TRP A O 1
ATOM 814 N N . VAL A 1 98 ? -17.328 -8.820 11.388 1.00 91.62 98 VAL A N 1
ATOM 815 C CA . VAL A 1 98 ? -16.545 -9.911 10.790 1.00 91.62 98 VAL A CA 1
ATOM 816 C C . VAL A 1 98 ? -17.189 -10.367 9.483 1.00 91.62 98 VAL A C 1
ATOM 818 O O . VAL A 1 98 ? -16.513 -10.421 8.462 1.00 91.62 98 VAL A O 1
ATOM 821 N N . VAL A 1 99 ? -18.505 -10.609 9.472 1.00 94.81 99 VAL A N 1
ATOM 822 C CA . VAL A 1 99 ? -19.231 -10.992 8.249 1.00 94.81 99 VAL A CA 1
ATOM 823 C C . VAL A 1 99 ? -19.110 -9.917 7.166 1.00 94.81 99 VAL A C 1
ATOM 825 O O . VAL A 1 99 ? -18.864 -10.252 6.011 1.00 94.81 99 VAL A O 1
ATOM 828 N N . ALA A 1 100 ? -19.233 -8.635 7.517 1.00 93.31 100 ALA A N 1
ATOM 829 C CA . ALA A 1 100 ? -19.099 -7.534 6.565 1.00 93.31 100 ALA A CA 1
ATOM 830 C C . ALA A 1 100 ? -17.678 -7.426 5.983 1.00 93.31 100 ALA A C 1
ATOM 832 O O . ALA A 1 100 ? -17.529 -7.219 4.780 1.00 93.31 100 ALA A O 1
ATOM 833 N N . VAL A 1 101 ? -16.642 -7.601 6.810 1.00 92.81 101 VAL A N 1
ATOM 834 C CA . VAL A 1 101 ? -15.239 -7.597 6.366 1.00 92.81 101 VAL A CA 1
ATOM 835 C C . VAL A 1 101 ? -14.975 -8.780 5.437 1.00 92.81 101 VAL A C 1
ATOM 837 O O . VAL A 1 101 ? -14.485 -8.570 4.332 1.00 92.81 101 VAL A O 1
ATOM 840 N N . VAL A 1 102 ? -15.378 -9.999 5.820 1.00 93.88 102 VAL A N 1
ATOM 841 C CA . VAL A 1 102 ? -15.244 -11.196 4.968 1.00 93.88 102 VAL A CA 1
ATOM 842 C C . VAL A 1 102 ? -15.977 -11.010 3.643 1.00 93.88 102 VAL A C 1
ATOM 844 O O . VAL A 1 102 ? -15.415 -11.298 2.588 1.00 93.88 102 VAL A O 1
ATOM 847 N N . ALA A 1 103 ? -17.205 -10.489 3.673 1.00 94.94 103 ALA A N 1
ATOM 848 C CA . ALA A 1 103 ? -17.963 -10.207 2.461 1.00 94.94 103 ALA A CA 1
ATOM 849 C C . ALA A 1 103 ? -17.235 -9.200 1.559 1.00 94.94 103 ALA A C 1
ATOM 851 O O . ALA A 1 103 ? -17.196 -9.399 0.350 1.00 94.94 103 ALA A O 1
ATOM 852 N N . GLY A 1 104 ? -16.612 -8.162 2.125 1.00 93.00 104 GLY A N 1
ATOM 853 C CA . GLY A 1 104 ? -15.801 -7.205 1.371 1.00 93.00 104 GLY A CA 1
ATOM 854 C C . GLY A 1 104 ? -14.541 -7.824 0.750 1.00 93.00 104 GLY A C 1
ATOM 855 O O . GLY A 1 104 ? -14.237 -7.553 -0.412 1.00 93.00 104 GLY A O 1
ATOM 856 N N . ILE A 1 105 ? -13.849 -8.708 1.478 1.00 91.94 105 ILE A N 1
ATOM 857 C CA . ILE A 1 105 ? -12.686 -9.450 0.959 1.00 91.94 105 ILE A CA 1
ATOM 858 C C . ILE A 1 105 ? -13.113 -10.310 -0.237 1.00 91.94 105 ILE A C 1
ATOM 860 O O . ILE A 1 105 ? -12.537 -10.204 -1.317 1.00 91.94 105 ILE A O 1
ATOM 864 N N . VAL A 1 106 ? -14.179 -11.102 -0.081 1.00 93.00 106 VAL A N 1
ATOM 865 C CA . VAL A 1 106 ? -14.709 -11.970 -1.149 1.00 93.00 106 VAL A CA 1
ATOM 866 C C . VAL A 1 106 ? -15.253 -11.155 -2.327 1.00 93.00 106 VAL A C 1
ATOM 868 O O . VAL A 1 106 ? -15.117 -11.567 -3.478 1.00 93.00 106 VAL A O 1
ATOM 871 N N . ALA A 1 107 ? -15.832 -9.981 -2.070 1.00 94.12 107 ALA A N 1
ATOM 872 C CA . ALA A 1 107 ? -16.340 -9.098 -3.113 1.00 94.12 107 ALA A CA 1
ATOM 873 C C . ALA A 1 107 ? -15.228 -8.406 -3.913 1.00 94.12 107 ALA A C 1
ATOM 875 O O . ALA A 1 107 ? -15.485 -7.981 -5.033 1.00 94.12 107 ALA A O 1
ATOM 876 N N . THR A 1 108 ? -14.003 -8.294 -3.393 1.00 92.56 108 THR A N 1
ATOM 877 C CA . THR A 1 108 ? -12.897 -7.584 -4.060 1.00 92.56 108 THR A CA 1
ATOM 878 C C . THR A 1 108 ? -12.615 -8.078 -5.491 1.00 92.56 108 THR A C 1
ATOM 880 O O . THR A 1 108 ? -12.649 -7.243 -6.399 1.00 92.56 108 THR A O 1
ATOM 883 N N . PRO A 1 109 ? -12.400 -9.386 -5.755 1.00 90.81 109 PRO A N 1
ATOM 884 C CA . PRO A 1 109 ? -12.207 -9.877 -7.122 1.00 90.81 109 PRO A CA 1
ATOM 885 C C . PRO A 1 109 ? -13.432 -9.634 -8.014 1.00 90.81 109 PRO A C 1
ATOM 887 O O . PRO A 1 109 ? -13.283 -9.219 -9.160 1.00 90.81 109 PRO A O 1
ATOM 890 N N . LEU A 1 110 ? -14.649 -9.803 -7.486 1.00 92.69 110 LEU A N 1
ATOM 891 C CA . LEU A 1 110 ? -15.877 -9.521 -8.235 1.00 92.69 110 LEU A CA 1
ATOM 892 C C . LEU A 1 110 ? -15.956 -8.040 -8.636 1.00 92.69 110 LEU A C 1
ATOM 894 O O . LEU A 1 110 ? -16.140 -7.720 -9.807 1.00 92.69 110 LEU A O 1
ATOM 898 N N . LEU A 1 111 ? -15.760 -7.129 -7.683 1.00 93.19 111 LEU A N 1
ATOM 899 C CA . LEU A 1 111 ? -15.756 -5.687 -7.931 1.00 93.19 111 LEU A CA 1
ATOM 900 C C . LEU A 1 111 ? -14.662 -5.292 -8.921 1.00 93.19 111 LEU A C 1
ATOM 902 O O . LEU A 1 111 ? -14.893 -4.428 -9.759 1.00 93.19 111 LEU A O 1
ATOM 906 N N . SER A 1 112 ? -13.507 -5.954 -8.877 1.00 92.88 112 SER A N 1
ATOM 907 C CA . SER A 1 112 ? -12.457 -5.758 -9.869 1.00 92.88 112 SER A CA 1
ATOM 908 C C . SER A 1 112 ? -12.936 -6.089 -11.281 1.00 92.88 112 SER A C 1
ATOM 910 O O . SER A 1 112 ? -12.826 -5.252 -12.172 1.00 92.88 112 SER A O 1
ATOM 912 N N . THR A 1 113 ? -13.543 -7.263 -11.479 1.00 90.25 113 THR A N 1
ATOM 913 C CA . THR A 1 113 ? -14.049 -7.670 -12.802 1.00 90.25 113 THR A CA 1
ATOM 914 C C . THR A 1 113 ? -15.180 -6.781 -13.319 1.00 90.25 113 THR A C 1
ATOM 916 O O . THR A 1 113 ? -15.292 -6.578 -14.524 1.00 90.25 113 THR A O 1
ATOM 919 N N . LEU A 1 114 ? -16.004 -6.232 -12.420 1.00 93.44 114 LEU A N 1
ATOM 920 C CA . LEU A 1 114 ? -17.175 -5.432 -12.782 1.00 93.44 114 LEU A CA 1
ATOM 921 C C . LEU A 1 114 ? -16.860 -3.947 -12.994 1.00 93.44 114 LEU A C 1
ATOM 923 O O . LEU A 1 114 ? -17.504 -3.304 -13.819 1.00 93.44 114 LEU A O 1
ATOM 927 N N . LEU A 1 115 ? -15.926 -3.385 -12.222 1.00 93.31 115 LEU A N 1
ATOM 928 C CA . LEU A 1 115 ? -15.707 -1.936 -12.146 1.00 93.31 115 LEU A CA 1
ATOM 929 C C . LEU A 1 115 ? -14.382 -1.483 -12.762 1.00 93.31 115 LEU A C 1
ATOM 931 O O . LEU A 1 115 ? -14.254 -0.310 -13.108 1.00 93.31 115 LEU A O 1
ATOM 935 N N . VAL A 1 116 ? -13.392 -2.372 -12.884 1.00 93.25 116 VAL A N 1
ATOM 936 C CA . VAL A 1 116 ? -12.066 -2.018 -13.402 1.00 93.25 116 VAL A CA 1
ATOM 937 C C . VAL A 1 116 ? -11.974 -2.403 -14.879 1.00 93.25 116 VAL A C 1
ATOM 939 O O . VAL A 1 116 ? -12.064 -3.593 -15.204 1.00 93.25 116 VAL A O 1
ATOM 94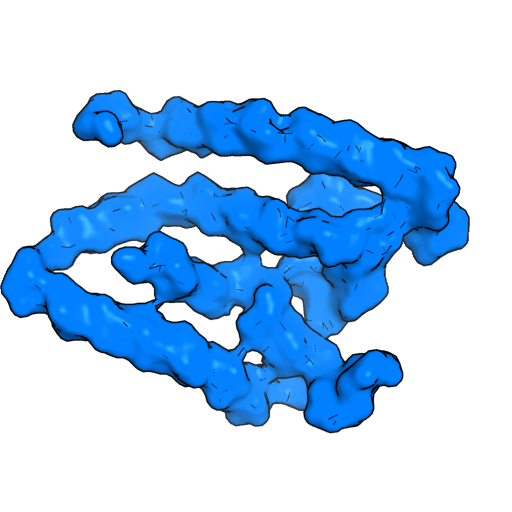2 N N . PRO A 1 117 ? -11.752 -1.430 -15.785 1.00 93.06 117 PRO A N 1
ATOM 943 C CA . PRO A 1 117 ? -11.549 -1.716 -17.198 1.00 93.06 117 PRO A CA 1
ATOM 944 C C . PRO A 1 117 ? -10.385 -2.685 -17.412 1.00 93.06 117 PRO A C 1
ATOM 946 O O . PRO A 1 117 ? -9.299 -2.507 -16.845 1.00 93.06 117 PRO A O 1
ATOM 949 N N . ALA A 1 118 ? -10.605 -3.698 -18.252 1.00 91.19 118 ALA A N 1
ATOM 950 C CA . ALA A 1 118 ? -9.555 -4.629 -18.636 1.00 91.19 118 ALA A CA 1
ATOM 951 C C . ALA A 1 118 ? -8.400 -3.877 -19.323 1.00 91.19 118 ALA A C 1
ATOM 953 O O . ALA A 1 118 ? -8.625 -3.036 -20.192 1.00 91.19 118 ALA A O 1
ATOM 954 N N . GLY A 1 119 ? -7.172 -4.155 -18.885 1.00 88.62 119 GLY A N 1
ATOM 955 C CA . GLY A 1 119 ? -5.947 -3.652 -19.496 1.00 88.62 119 GLY A CA 1
ATOM 956 C C . GLY A 1 119 ? -5.317 -4.703 -20.405 1.00 88.62 119 GLY A C 1
ATOM 957 O O . GLY A 1 119 ? -5.994 -5.604 -20.901 1.00 88.62 119 GLY A O 1
ATOM 958 N N . ALA A 1 120 ? -4.001 -4.612 -20.588 1.00 90.94 120 ALA A N 1
ATOM 959 C CA . ALA A 1 120 ? -3.239 -5.687 -21.213 1.00 90.94 120 ALA A CA 1
ATOM 960 C C . ALA A 1 120 ? -3.348 -6.983 -20.389 1.00 90.94 120 ALA A C 1
ATOM 962 O O . ALA A 1 120 ? -3.467 -6.939 -19.160 1.00 90.94 120 ALA A O 1
ATOM 963 N N . MET A 1 121 ? -3.311 -8.126 -21.071 1.00 91.06 121 MET A N 1
ATOM 964 C CA . MET A 1 121 ? -3.340 -9.436 -20.420 1.00 91.06 121 MET A CA 1
ATOM 965 C C . MET A 1 121 ? -1.970 -9.788 -19.847 1.00 91.06 121 MET A C 1
ATOM 967 O O . MET A 1 121 ? -0.935 -9.376 -20.379 1.00 91.06 121 MET A O 1
ATOM 971 N N . MET A 1 122 ? -1.962 -10.534 -18.746 1.00 86.38 122 MET A N 1
ATOM 972 C CA . MET A 1 122 ? -0.724 -10.962 -18.110 1.00 86.38 122 MET A CA 1
ATOM 973 C C . MET A 1 122 ? 0.017 -11.964 -19.010 1.00 86.38 122 MET A C 1
ATOM 975 O O . MET A 1 122 ? -0.601 -12.895 -19.522 1.00 86.38 122 MET A O 1
ATOM 979 N N . PRO A 1 123 ? 1.349 -11.844 -19.165 1.00 81.75 123 PRO A N 1
ATOM 980 C CA . PRO A 1 123 ? 2.123 -12.775 -19.990 1.00 81.75 123 PRO A CA 1
ATOM 981 C C . PRO A 1 123 ? 2.067 -14.227 -19.499 1.00 81.75 123 PRO A C 1
ATOM 983 O O . PRO A 1 123 ? 2.142 -15.154 -20.298 1.00 81.75 123 PRO A O 1
ATOM 986 N N . THR A 1 124 ? 1.967 -14.419 -18.182 1.00 81.31 124 THR A N 1
ATOM 987 C CA . THR A 1 124 ? 1.950 -15.737 -17.533 1.00 81.31 124 THR A CA 1
ATOM 988 C C . THR A 1 124 ? 0.545 -16.302 -17.345 1.00 81.31 124 THR A C 1
ATOM 990 O O . THR A 1 124 ? 0.417 -17.500 -17.145 1.00 81.31 124 THR A O 1
ATOM 993 N N . GLU A 1 125 ? -0.488 -15.458 -17.401 1.00 85.19 125 GLU A N 1
ATOM 994 C CA . GLU A 1 125 ? -1.890 -15.819 -17.151 1.00 85.19 125 GLU A CA 1
ATOM 995 C C . GLU A 1 125 ? -2.781 -15.104 -18.185 1.00 85.19 125 GLU A C 1
ATOM 997 O O . GLU A 1 125 ? -3.302 -14.018 -17.910 1.00 85.19 125 GLU A O 1
ATOM 1002 N N . PRO A 1 126 ? -2.932 -15.671 -19.400 1.00 83.50 126 PRO A N 1
ATOM 1003 C CA . PRO A 1 126 ? -3.520 -14.972 -20.548 1.00 83.50 126 PRO A CA 1
ATOM 1004 C C . PRO A 1 126 ? -4.978 -14.533 -20.363 1.00 83.50 126 PRO A C 1
ATOM 1006 O O . PRO A 1 126 ? -5.420 -13.595 -21.022 1.00 83.50 126 PRO A O 1
ATOM 1009 N N . ASP A 1 127 ? -5.706 -15.176 -19.450 1.00 88.12 127 ASP A N 1
ATOM 1010 C CA . ASP A 1 127 ? -7.104 -14.860 -19.139 1.00 88.12 127 ASP A CA 1
ATOM 1011 C C . ASP A 1 127 ? -7.249 -13.772 -18.057 1.00 88.12 127 ASP A C 1
ATOM 1013 O O . ASP A 1 127 ? -8.360 -13.436 -17.645 1.00 88.12 127 ASP A O 1
ATOM 1017 N N . THR A 1 128 ? -6.133 -13.209 -17.576 1.00 87.44 128 THR A N 1
ATOM 1018 C CA . THR A 1 128 ? -6.119 -12.217 -16.496 1.00 87.44 128 THR A CA 1
ATOM 1019 C C . THR A 1 128 ? -5.615 -10.861 -16.986 1.00 87.44 128 THR A C 1
ATOM 1021 O O . THR A 1 128 ? -4.487 -10.718 -17.451 1.00 87.44 128 THR A O 1
ATOM 1024 N N . SER A 1 129 ? -6.435 -9.823 -16.813 1.00 93.25 129 SER A N 1
ATOM 1025 C CA . SER A 1 129 ? -6.060 -8.427 -17.072 1.00 93.25 129 SER A CA 1
ATOM 1026 C C . SER A 1 129 ? -5.134 -7.884 -15.978 1.00 93.25 129 SER A C 1
ATOM 1028 O O . SER A 1 129 ? -5.442 -8.000 -14.790 1.00 93.25 129 SER A O 1
ATOM 1030 N N . ILE A 1 130 ? -4.056 -7.193 -16.367 1.00 92.69 130 ILE A N 1
ATOM 1031 C CA . ILE A 1 130 ? -3.113 -6.541 -15.440 1.00 92.69 130 ILE A CA 1
ATOM 1032 C C . ILE A 1 130 ? -3.832 -5.563 -14.507 1.00 92.69 130 ILE A C 1
ATOM 1034 O O . ILE A 1 130 ? -3.569 -5.565 -13.309 1.00 92.69 130 ILE A O 1
ATOM 1038 N N . ASN A 1 131 ? -4.774 -4.764 -15.014 1.00 93.81 131 ASN A N 1
ATOM 1039 C CA . ASN A 1 131 ? -5.499 -3.786 -14.195 1.00 93.81 131 ASN A CA 1
ATOM 1040 C C . ASN A 1 131 ? -6.370 -4.462 -13.126 1.00 93.81 131 ASN A C 1
ATOM 1042 O O . ASN A 1 131 ? -6.457 -3.989 -11.992 1.00 93.81 131 ASN A O 1
ATOM 1046 N N . GLN A 1 132 ? -7.020 -5.568 -13.491 1.00 93.31 132 GLN A N 1
ATOM 1047 C CA . GLN A 1 132 ? -7.912 -6.304 -12.594 1.00 93.31 132 GLN A CA 1
ATOM 1048 C C . GLN A 1 132 ? -7.108 -7.093 -11.552 1.00 93.31 132 GLN A C 1
ATOM 1050 O O . GLN A 1 132 ? -7.412 -7.052 -10.355 1.00 93.31 132 GLN A O 1
ATOM 1055 N N . TYR A 1 133 ? -6.013 -7.721 -11.988 1.00 92.31 133 TYR A N 1
ATOM 1056 C CA . TYR A 1 133 ? -5.028 -8.323 -11.097 1.00 92.31 133 TYR A CA 1
ATOM 1057 C C . TYR A 1 133 ? -4.468 -7.291 -10.119 1.00 92.31 133 TYR A C 1
ATOM 1059 O O . TYR A 1 133 ? -4.518 -7.498 -8.911 1.00 92.31 133 TYR A O 1
ATOM 1067 N N . PHE A 1 134 ? -4.004 -6.144 -10.619 1.00 94.06 134 PHE A N 1
ATOM 1068 C CA . PHE A 1 134 ? -3.476 -5.060 -9.800 1.00 94.06 134 PHE A CA 1
ATOM 1069 C C . PHE A 1 134 ? -4.484 -4.620 -8.740 1.00 94.06 134 PHE A C 1
ATOM 1071 O O . PHE A 1 134 ? -4.145 -4.590 -7.560 1.00 94.06 134 PHE A O 1
ATOM 1078 N N . PHE A 1 135 ? -5.727 -4.332 -9.133 1.00 94.00 135 PHE A N 1
ATOM 1079 C CA . PHE A 1 135 ? -6.758 -3.874 -8.204 1.00 94.00 135 PHE A CA 1
ATOM 1080 C C . PHE A 1 135 ? -7.046 -4.902 -7.105 1.00 94.00 135 PHE A C 1
ATOM 1082 O O . PHE A 1 135 ? -7.181 -4.540 -5.940 1.00 94.00 135 PHE A O 1
ATOM 1089 N N . SER A 1 136 ? -7.128 -6.183 -7.465 1.00 91.56 136 SER A N 1
ATOM 1090 C CA . SER A 1 136 ? -7.470 -7.249 -6.518 1.00 91.56 136 SER A CA 1
ATOM 1091 C C . SER A 1 136 ? -6.284 -7.703 -5.664 1.00 91.56 136 SER A C 1
ATOM 1093 O O . SER A 1 136 ? -6.463 -8.220 -4.558 1.00 91.56 136 SER A O 1
ATOM 1095 N N . TYR A 1 137 ? -5.063 -7.572 -6.183 1.00 89.56 137 TYR A N 1
ATOM 1096 C CA . TYR A 1 137 ? -3.884 -8.228 -5.627 1.00 89.56 137 TYR A CA 1
ATOM 1097 C C . TYR A 1 137 ? -2.834 -7.269 -5.077 1.00 89.56 137 TYR A C 1
ATOM 1099 O O . TYR A 1 137 ? -2.396 -7.448 -3.942 1.00 89.56 137 TYR A O 1
ATOM 1107 N N . ILE A 1 138 ? -2.474 -6.239 -5.838 1.00 93.62 138 ILE A N 1
ATOM 1108 C CA . ILE A 1 138 ? -1.353 -5.347 -5.516 1.00 93.62 138 ILE A CA 1
ATOM 1109 C C . ILE A 1 138 ? -1.815 -4.069 -4.815 1.00 93.62 138 ILE A C 1
ATOM 1111 O O . ILE A 1 138 ? -1.144 -3.598 -3.896 1.00 93.62 138 ILE A O 1
ATOM 1115 N N . LEU A 1 139 ? -2.954 -3.511 -5.227 1.00 94.62 139 LEU A N 1
ATOM 1116 C CA . LEU A 1 139 ? -3.459 -2.250 -4.707 1.00 94.62 139 LEU A CA 1
ATOM 1117 C C . LEU A 1 139 ? -3.704 -2.363 -3.187 1.00 94.62 139 LEU A C 1
ATOM 1119 O O . LEU A 1 139 ? -4.484 -3.214 -2.754 1.00 94.62 139 LEU A O 1
ATOM 1123 N N . PRO A 1 140 ? -3.110 -1.490 -2.351 1.00 93.25 140 PRO A N 1
ATOM 1124 C CA . PRO A 1 140 ? -3.223 -1.624 -0.899 1.00 93.25 140 PRO A CA 1
ATOM 1125 C C . PRO A 1 140 ? -4.632 -1.394 -0.338 1.00 93.25 140 PRO A C 1
ATOM 1127 O O . PRO A 1 140 ? -4.940 -1.876 0.747 1.00 93.25 140 PRO A O 1
ATOM 1130 N N . LEU A 1 141 ? -5.488 -0.628 -1.026 1.00 89.56 141 LEU A N 1
ATOM 1131 C CA . LEU A 1 141 ? -6.764 -0.176 -0.458 1.00 89.56 141 LEU A CA 1
ATOM 1132 C C . LEU A 1 141 ? -7.765 -1.317 -0.207 1.00 89.56 141 LEU A C 1
ATOM 1134 O O . LEU A 1 141 ? -8.245 -1.409 0.923 1.00 89.56 141 LEU A O 1
ATOM 1138 N N . PRO A 1 142 ? -8.061 -2.216 -1.168 1.00 88.31 142 PRO A N 1
ATOM 1139 C CA . PRO A 1 142 ? -8.928 -3.363 -0.891 1.00 88.31 142 PRO A CA 1
ATOM 1140 C C . PRO A 1 142 ? -8.337 -4.298 0.172 1.00 88.31 142 PRO A C 1
ATOM 1142 O O . PRO A 1 142 ? -9.064 -4.844 0.999 1.00 88.31 142 PRO A O 1
ATOM 1145 N N . ARG A 1 143 ? -7.001 -4.393 0.217 1.00 86.25 143 ARG A N 1
ATOM 1146 C CA . ARG A 1 143 ? -6.239 -5.206 1.176 1.00 86.25 143 ARG A CA 1
ATOM 1147 C C . ARG A 1 143 ? -6.362 -4.731 2.621 1.00 86.25 143 ARG A C 1
ATOM 1149 O O . ARG A 1 143 ? -6.087 -5.502 3.528 1.00 86.25 143 ARG A O 1
ATOM 1156 N N . VAL A 1 144 ? -6.801 -3.495 2.874 1.00 88.38 144 VAL A N 1
ATOM 1157 C CA . VAL A 1 144 ? -7.040 -3.001 4.243 1.00 88.38 144 VAL A CA 1
ATOM 1158 C C . VAL A 1 144 ? -8.044 -3.882 4.997 1.00 88.38 144 VAL A C 1
ATOM 1160 O O . VAL A 1 144 ? -7.925 -4.032 6.213 1.00 88.38 144 VAL A O 1
ATOM 1163 N N . LEU A 1 145 ? -8.999 -4.492 4.286 1.00 86.44 145 LEU A N 1
ATOM 1164 C CA . LEU A 1 145 ? -9.979 -5.409 4.869 1.00 86.44 145 LEU A CA 1
ATOM 1165 C C . LEU A 1 145 ? -9.323 -6.667 5.453 1.00 86.44 145 LEU A C 1
ATOM 1167 O O . LEU A 1 145 ? -9.733 -7.105 6.526 1.00 86.44 145 LEU A O 1
ATOM 1171 N N . ASP A 1 146 ? -8.263 -7.178 4.817 1.00 83.25 146 ASP A N 1
ATOM 1172 C CA . ASP A 1 146 ? -7.517 -8.366 5.262 1.00 83.25 146 ASP A CA 1
ATOM 1173 C C . ASP A 1 146 ? -6.928 -8.182 6.671 1.00 83.25 146 ASP A C 1
ATOM 1175 O O . ASP A 1 146 ? -6.740 -9.146 7.408 1.00 83.25 146 ASP A O 1
ATOM 1179 N N . PHE A 1 147 ? -6.655 -6.935 7.060 1.00 77.81 147 PHE A N 1
ATOM 1180 C CA . PHE A 1 147 ? -6.079 -6.593 8.357 1.00 77.81 147 PHE A CA 1
ATOM 1181 C C . PHE A 1 147 ? -7.087 -6.018 9.366 1.00 77.81 147 PHE A C 1
ATOM 1183 O O . PHE A 1 147 ? -6.710 -5.672 10.490 1.00 77.81 147 PHE A O 1
ATOM 1190 N N . ALA A 1 148 ? -8.342 -5.833 8.953 1.00 78.12 148 ALA A N 1
ATOM 1191 C CA . ALA A 1 148 ? -9.417 -5.350 9.815 1.00 78.12 148 ALA A CA 1
ATOM 1192 C C . ALA A 1 148 ? -10.134 -6.489 10.565 1.00 78.12 148 ALA A C 1
ATOM 1194 O O . ALA A 1 148 ? -10.921 -6.206 11.473 1.00 78.12 148 ALA A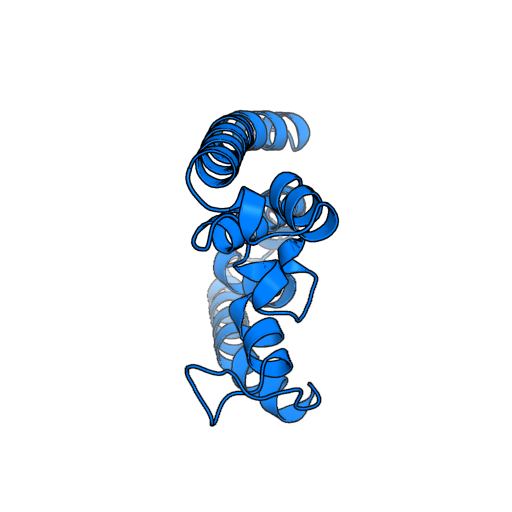 O 1
ATOM 1195 N N . LEU A 1 149 ? -9.880 -7.737 10.158 1.00 67.44 149 LEU A N 1
ATOM 1196 C CA . LEU A 1 149 ? -10.382 -8.972 10.758 1.00 67.44 149 LEU A CA 1
ATOM 1197 C C . LEU A 1 149 ? -9.549 -9.375 11.986 1.00 67.44 149 LEU A C 1
ATOM 1199 O O . LEU A 1 149 ? -10.170 -9.785 12.992 1.00 67.44 149 LEU A O 1
#

Foldseek 3Di:
DVPDDLVNLLVVLCVVQLVVQLVLLVVLCVPPQVVQDDPVLSVCLNVLVLLVDLDPCSCPRRPNVSLVVSLVNVLSNCVVVLVVVLVVDDPVCVVVLLVVLVVLLVCQLVCLVVPWDAAQADPVGRVDGSRSCSRNPRHNPSVNSVVSD

pLDDT: mean 91.17, std 5.44, range [57.69, 96.56]

Sequence (149 aa):
RDTDTAPRFWRRRFLKIVPNYVIVWALAMLVFAAPLTDMTIGLLNLFMVQVWYPDFAINFGVNPAGWSLGVEAVFYLLFPVLFHWIKKIPARRLNLWVVAVVAGIVATPLLSTLLVPA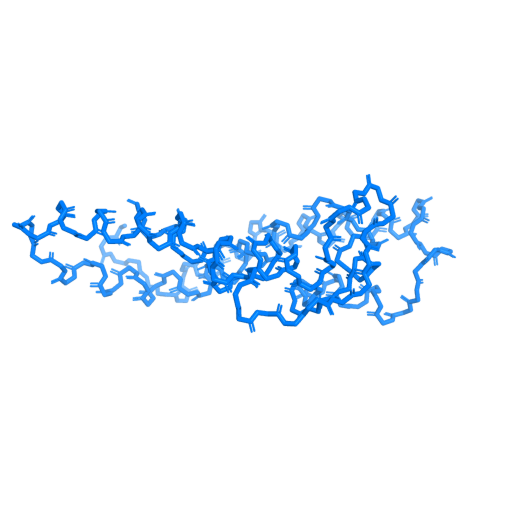GAMMPTEPDTSINQYFFSYILPLPRVLDFAL

Radius of gyration: 17.71 Å; chains: 1; bounding box: 46×24×48 Å